Protein AF-A0A925SI02-F1 (afdb_monomer)

Sequence (101 aa):
MLRAMADAAGHFMRVEREAGEGGSRHYVVHVRDPKFAVEMMPDTEAADKVGAGVIKRVSLPNSWAGNYGQYAALLKAAQEFFRLSMLAEPVTKTETRRLKF

Foldseek 3Di:
DWAWDADPVRQWIWIWDQDPPPGIWIKIWGPDPVTWIWIWDACCVDPVSRPLTDTPDIGGPDDPPDPVVVVVVVVSVSSVVSSVCVVDDGDPDPDDDDPDD

Structure (mmCIF, N/CA/C/O backbone):
data_AF-A0A925SI02-F1
#
_entry.id   AF-A0A925SI02-F1
#
loop_
_atom_site.group_PDB
_atom_site.id
_atom_site.type_symbol
_atom_site.label_atom_id
_atom_site.label_alt_id
_atom_site.label_comp_id
_atom_site.label_asym_id
_atom_site.label_entity_id
_atom_site.label_seq_id
_atom_site.pdbx_PDB_ins_code
_atom_site.Cartn_x
_atom_site.Cartn_y
_atom_site.Cartn_z
_atom_site.occupancy
_atom_site.B_iso_or_equiv
_atom_site.auth_seq_id
_atom_site.auth_comp_id
_atom_site.auth_asym_id
_atom_site.auth_atom_id
_atom_site.pdbx_PDB_model_num
ATOM 1 N N . MET A 1 1 ? 0.469 -6.746 20.058 1.00 50.97 1 MET A N 1
ATOM 2 C CA . MET A 1 1 ? 0.485 -7.986 19.236 1.00 50.97 1 MET A CA 1
ATOM 3 C C . MET A 1 1 ? 0.875 -7.641 17.791 1.00 50.97 1 MET A C 1
ATOM 5 O O . MET A 1 1 ? 0.553 -6.545 17.356 1.00 50.97 1 MET A O 1
ATOM 9 N N . LEU A 1 2 ? 1.599 -8.500 17.055 1.00 57.62 2 LEU A N 1
ATOM 10 C CA . LEU A 1 2 ? 1.935 -8.278 15.631 1.00 57.62 2 LEU A CA 1
ATOM 11 C C . LEU A 1 2 ? 0.991 -9.114 14.757 1.00 57.62 2 LEU A C 1
ATOM 13 O O . LEU A 1 2 ? 0.950 -10.332 14.927 1.00 57.62 2 LEU A O 1
ATOM 17 N N . ARG A 1 3 ? 0.253 -8.491 13.832 1.00 65.94 3 ARG A N 1
ATOM 18 C CA . ARG A 1 3 ? -0.650 -9.200 12.902 1.00 65.94 3 ARG A CA 1
ATOM 19 C C . ARG A 1 3 ? -0.202 -8.977 11.464 1.00 65.94 3 ARG A C 1
ATOM 21 O O . ARG A 1 3 ? 0.126 -7.848 11.109 1.00 65.94 3 ARG A O 1
ATOM 28 N N . ALA A 1 4 ? -0.182 -10.028 10.643 1.00 71.19 4 ALA A N 1
ATOM 29 C CA . ALA A 1 4 ? 0.235 -9.923 9.248 1.00 71.19 4 ALA A CA 1
ATOM 30 C C . ALA A 1 4 ? -0.709 -10.646 8.279 1.00 71.19 4 ALA A C 1
ATOM 32 O O . ALA A 1 4 ? -1.141 -11.761 8.559 1.00 71.19 4 ALA A O 1
ATOM 33 N N . MET A 1 5 ? -0.979 -10.028 7.129 1.00 71.25 5 MET A N 1
ATOM 34 C CA . MET A 1 5 ? -1.770 -10.591 6.022 1.00 71.25 5 MET A CA 1
ATOM 35 C C . MET A 1 5 ? -0.967 -10.479 4.731 1.00 71.25 5 MET A C 1
ATOM 37 O O . MET A 1 5 ? -0.287 -9.479 4.539 1.00 71.25 5 MET A O 1
ATOM 41 N N . ALA A 1 6 ? -1.040 -11.474 3.852 1.00 72.25 6 ALA A N 1
ATOM 42 C CA . ALA A 1 6 ? -0.387 -11.441 2.545 1.00 72.25 6 ALA A CA 1
ATOM 43 C C . ALA A 1 6 ? -1.428 -11.560 1.430 1.00 72.25 6 ALA A C 1
ATOM 45 O O . ALA A 1 6 ? -2.466 -12.191 1.635 1.00 72.25 6 ALA A O 1
ATOM 46 N N . ASP A 1 7 ? -1.164 -10.958 0.272 1.00 73.25 7 ASP A N 1
ATOM 47 C CA . ASP A 1 7 ? -2.006 -11.162 -0.907 1.00 73.25 7 ASP A CA 1
ATOM 48 C C . ASP A 1 7 ? -1.800 -12.568 -1.501 1.00 73.25 7 ASP A C 1
ATOM 50 O O . ASP A 1 7 ? -0.789 -13.230 -1.252 1.00 73.25 7 ASP A O 1
ATOM 54 N N . ALA A 1 8 ? -2.757 -13.017 -2.315 1.00 60.22 8 ALA A N 1
ATOM 55 C CA . ALA A 1 8 ? -2.756 -14.358 -2.895 1.00 60.22 8 ALA A CA 1
ATOM 56 C C . ALA A 1 8 ? -1.546 -14.638 -3.806 1.00 60.22 8 ALA A C 1
ATOM 58 O O . ALA A 1 8 ? -1.113 -15.785 -3.910 1.00 60.22 8 ALA A O 1
ATOM 59 N N . ALA A 1 9 ? -0.973 -13.611 -4.439 1.00 65.00 9 ALA A N 1
ATOM 60 C CA . ALA A 1 9 ? 0.207 -13.749 -5.285 1.00 65.00 9 ALA A CA 1
ATOM 61 C C . ALA A 1 9 ? 1.530 -13.561 -4.502 1.00 65.00 9 ALA A C 1
ATOM 63 O O . ALA A 1 9 ? 2.617 -13.795 -5.043 1.00 65.00 9 ALA A O 1
ATOM 64 N N . GLY A 1 10 ? 1.471 -13.211 -3.211 1.00 74.62 10 GLY A N 1
ATOM 65 C CA . GLY A 1 10 ? 2.634 -13.109 -2.325 1.00 74.62 10 GLY A CA 1
ATOM 66 C C . GLY A 1 10 ? 3.595 -11.976 -2.696 1.00 74.62 10 GLY A C 1
ATOM 67 O O . GLY A 1 10 ? 4.813 -12.132 -2.577 1.00 74.62 10 GLY A O 1
ATOM 68 N N . HIS A 1 11 ? 3.062 -10.867 -3.201 1.00 83.44 11 HIS A N 1
ATOM 69 C CA . HIS A 1 11 ? 3.786 -9.633 -3.506 1.00 83.44 11 HIS A CA 1
ATOM 70 C C . HIS A 1 11 ? 3.702 -8.620 -2.370 1.00 83.44 11 HIS A C 1
ATOM 72 O O . HIS A 1 11 ? 4.683 -7.924 -2.112 1.00 83.44 11 HIS A O 1
ATOM 78 N N . PHE A 1 12 ? 2.568 -8.558 -1.676 1.00 87.62 12 PHE A N 1
ATOM 79 C CA . PHE A 1 12 ? 2.296 -7.596 -0.621 1.00 87.62 12 PHE A CA 1
ATOM 80 C C . PHE A 1 12 ? 2.009 -8.293 0.701 1.00 87.62 12 PHE A C 1
ATOM 82 O O . PHE A 1 12 ? 1.295 -9.291 0.770 1.00 87.62 12 PHE A O 1
ATOM 89 N N . MET A 1 13 ? 2.557 -7.727 1.770 1.00 88.88 13 MET A N 1
ATOM 90 C CA . MET A 1 13 ? 2.290 -8.132 3.138 1.00 88.88 13 MET A CA 1
ATOM 91 C C . MET A 1 13 ? 1.886 -6.910 3.953 1.00 88.88 13 MET A C 1
ATOM 93 O O . MET A 1 13 ? 2.661 -5.964 4.076 1.00 88.88 13 MET A O 1
ATOM 97 N N . ARG A 1 14 ? 0.695 -6.931 4.549 1.00 89.31 14 ARG A N 1
ATOM 98 C CA . ARG A 1 14 ? 0.302 -5.962 5.567 1.00 89.31 14 ARG A CA 1
ATOM 99 C C . ARG A 1 14 ? 0.824 -6.432 6.909 1.00 89.31 14 ARG A C 1
ATOM 101 O O . ARG A 1 14 ? 0.627 -7.587 7.260 1.00 89.31 14 ARG A O 1
ATOM 108 N N . VAL A 1 15 ? 1.409 -5.529 7.675 1.00 88.31 15 VAL A N 1
ATOM 109 C CA . VAL A 1 15 ? 1.803 -5.709 9.065 1.00 88.31 15 VAL A CA 1
ATOM 110 C C . VAL A 1 15 ? 1.108 -4.639 9.888 1.00 88.31 15 VAL A C 1
ATOM 112 O O . VAL A 1 15 ? 1.270 -3.447 9.642 1.00 88.31 15 VAL A O 1
ATOM 115 N N . GLU A 1 16 ? 0.330 -5.060 10.868 1.00 87.62 16 GLU A N 1
ATOM 116 C CA . GLU A 1 16 ? -0.267 -4.181 11.860 1.00 87.62 16 GLU A CA 1
ATOM 117 C C . GLU A 1 16 ? 0.575 -4.213 13.129 1.00 87.62 16 GLU A C 1
ATOM 119 O O . GLU A 1 16 ? 0.896 -5.283 13.664 1.00 87.62 16 GLU A O 1
ATOM 124 N N . ARG A 1 17 ? 0.944 -3.021 13.590 1.00 82.12 17 ARG A N 1
ATOM 125 C CA . ARG A 1 17 ? 1.706 -2.807 14.811 1.00 82.12 17 ARG A CA 1
ATOM 126 C C . ARG A 1 17 ? 0.917 -1.883 15.723 1.00 82.12 17 ARG A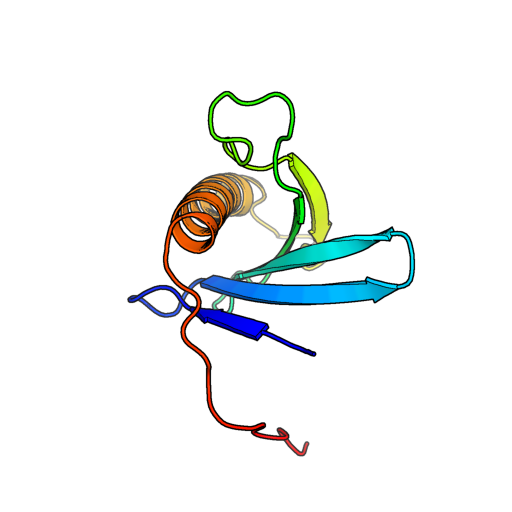 C 1
ATOM 128 O O . ARG A 1 17 ? 0.697 -0.724 15.388 1.00 82.12 17 ARG A O 1
ATOM 135 N N . GLU A 1 18 ? 0.550 -2.378 16.896 1.00 76.75 18 GLU A N 1
ATOM 136 C CA . GLU A 1 18 ? 0.040 -1.528 17.974 1.00 76.75 18 GLU A CA 1
ATOM 137 C C . GLU A 1 18 ? 1.105 -0.493 18.351 1.00 76.75 18 GLU A C 1
ATOM 139 O O . GLU A 1 18 ? 2.242 -0.849 18.681 1.00 76.75 18 GLU A O 1
ATOM 144 N N . ALA A 1 19 ? 0.758 0.790 18.275 1.00 64.56 19 ALA A N 1
ATOM 145 C CA . ALA A 1 19 ? 1.634 1.882 18.663 1.00 64.56 19 ALA A CA 1
ATOM 146 C C . ALA A 1 19 ? 1.070 2.582 19.905 1.00 64.56 19 ALA A C 1
ATOM 148 O O . ALA A 1 19 ? 0.567 3.691 19.800 1.00 64.56 19 ALA A O 1
ATOM 149 N N . GLY A 1 20 ? 1.177 1.940 21.076 1.00 67.50 20 GLY A N 1
ATOM 150 C CA . GLY A 1 20 ? 0.885 2.550 22.385 1.00 67.50 20 GLY A CA 1
ATOM 151 C C . GLY A 1 20 ? -0.363 3.446 22.403 1.00 67.50 20 GLY A C 1
ATOM 152 O O . GLY A 1 20 ? -1.412 3.063 21.895 1.00 67.50 20 GLY A O 1
ATOM 153 N N . GLU A 1 21 ? -0.231 4.661 22.939 1.00 58.81 21 GLU A N 1
ATOM 154 C CA . GLU A 1 21 ? -1.311 5.662 23.045 1.00 58.81 21 GLU A CA 1
ATOM 155 C C . GLU A 1 21 ? -1.758 6.283 21.698 1.00 58.81 21 GLU A C 1
ATOM 157 O O . GLU A 1 21 ? -2.666 7.107 21.673 1.00 58.81 21 GLU A O 1
ATOM 162 N N . GLY A 1 22 ? -1.148 5.907 20.566 1.00 60.56 22 GLY A N 1
ATOM 163 C CA . GLY A 1 22 ? -1.354 6.530 19.249 1.00 60.56 22 GLY A CA 1
ATOM 164 C C . GLY A 1 22 ? -2.110 5.684 18.218 1.00 60.56 22 GLY A C 1
ATOM 165 O O . GLY A 1 22 ? -2.118 6.042 17.040 1.00 60.56 22 GLY A O 1
ATOM 166 N N . GLY A 1 23 ? -2.712 4.562 18.623 1.00 69.75 23 GLY A N 1
ATOM 167 C CA . GLY A 1 23 ? -3.468 3.669 17.735 1.00 69.75 23 GLY A CA 1
ATOM 168 C C . GLY A 1 23 ? -2.616 2.640 16.974 1.00 69.75 23 GLY A C 1
ATOM 169 O O . GLY A 1 23 ? -1.417 2.481 17.211 1.00 69.75 23 GLY A O 1
ATOM 170 N N . SER A 1 24 ? -3.241 1.880 16.070 1.00 77.44 24 SER A N 1
ATOM 171 C CA . SER A 1 24 ? -2.557 0.884 15.235 1.00 77.44 24 SER A CA 1
ATOM 172 C C . SER A 1 24 ? -1.888 1.537 14.024 1.00 77.44 24 SER A C 1
ATOM 174 O O . SER A 1 24 ? -2.501 2.302 13.282 1.00 77.44 24 SER A O 1
ATOM 176 N N . ARG A 1 25 ? -0.613 1.210 13.790 1.00 85.19 25 ARG A N 1
ATOM 177 C CA . ARG A 1 25 ? 0.094 1.555 12.552 1.00 85.19 25 ARG A CA 1
ATOM 178 C C . ARG A 1 25 ? 0.043 0.384 11.598 1.00 85.19 25 ARG A C 1
ATOM 180 O O . ARG A 1 25 ? 0.338 -0.749 11.988 1.00 85.19 25 ARG A O 1
ATOM 187 N N . HIS A 1 26 ? -0.255 0.668 10.339 1.00 90.94 26 HIS A N 1
ATOM 188 C CA . HIS A 1 26 ? -0.283 -0.348 9.306 1.00 90.94 26 HIS A CA 1
ATOM 189 C C . HIS A 1 26 ? 0.844 -0.115 8.315 1.00 90.94 26 HIS A C 1
ATOM 191 O O . HIS A 1 26 ? 1.040 0.983 7.805 1.00 90.94 26 HIS A O 1
ATOM 197 N N . TYR A 1 27 ? 1.588 -1.173 8.039 1.00 91.38 27 TYR A N 1
ATOM 198 C CA . TYR A 1 27 ? 2.664 -1.185 7.068 1.00 91.38 27 TYR A CA 1
ATOM 199 C C . TYR A 1 27 ? 2.283 -2.135 5.949 1.00 91.38 27 TYR A C 1
ATOM 201 O O . TYR A 1 27 ? 2.014 -3.299 6.221 1.00 91.38 27 TYR A O 1
ATOM 209 N N . VAL A 1 28 ? 2.276 -1.677 4.704 1.00 91.62 28 VAL A N 1
ATOM 210 C CA . VAL A 1 28 ? 2.215 -2.560 3.538 1.00 91.62 28 VAL A CA 1
ATOM 211 C C . VAL A 1 28 ? 3.619 -2.681 2.970 1.00 91.62 28 VAL A C 1
ATOM 213 O O . VAL A 1 28 ? 4.266 -1.688 2.649 1.00 91.62 28 VAL A O 1
ATOM 216 N N . VAL A 1 29 ? 4.111 -3.908 2.886 1.00 91.38 29 VAL A N 1
ATOM 217 C CA . VAL A 1 29 ? 5.462 -4.234 2.438 1.00 91.38 29 VAL A CA 1
ATOM 218 C C . VAL A 1 29 ? 5.359 -4.977 1.120 1.00 91.38 29 VAL A C 1
ATOM 220 O O . VAL A 1 29 ? 4.709 -6.019 1.058 1.00 91.38 29 VAL A O 1
ATOM 223 N N . HIS A 1 30 ? 6.019 -4.469 0.084 1.00 90.00 30 HIS A N 1
ATOM 224 C CA . HIS A 1 30 ? 6.242 -5.229 -1.135 1.00 90.00 30 HIS A CA 1
ATOM 225 C C . HIS A 1 30 ? 7.460 -6.134 -0.927 1.00 90.00 30 HIS A C 1
ATOM 227 O O . HIS A 1 30 ? 8.583 -5.655 -0.746 1.00 90.00 30 HIS A O 1
ATOM 233 N N . VAL A 1 31 ? 7.229 -7.446 -0.877 1.00 87.12 31 VAL A N 1
ATOM 234 C CA . VAL A 1 31 ? 8.242 -8.434 -0.463 1.00 87.12 31 VAL A CA 1
ATOM 235 C C . VAL A 1 31 ? 9.136 -8.907 -1.613 1.00 87.12 31 VAL A C 1
ATOM 237 O O . VAL A 1 31 ? 10.173 -9.526 -1.364 1.00 87.12 31 VAL A O 1
ATOM 240 N N . ARG A 1 32 ? 8.767 -8.603 -2.863 1.00 84.88 32 ARG A N 1
ATOM 241 C CA . ARG A 1 32 ? 9.560 -8.902 -4.066 1.00 84.88 32 ARG A CA 1
ATOM 242 C C . ARG A 1 32 ? 10.297 -7.662 -4.563 1.00 84.88 32 ARG A C 1
ATOM 244 O O . ARG A 1 32 ? 9.983 -6.549 -4.158 1.00 84.88 32 ARG A O 1
ATOM 251 N N . ASP A 1 33 ? 11.272 -7.842 -5.444 1.00 83.00 33 ASP A N 1
ATOM 252 C CA . ASP A 1 33 ? 11.936 -6.705 -6.076 1.00 83.00 33 ASP A CA 1
ATOM 253 C C . ASP A 1 33 ? 11.005 -6.020 -7.100 1.00 83.00 33 ASP A C 1
ATOM 255 O O . ASP A 1 33 ? 10.328 -6.712 -7.866 1.00 83.00 33 ASP A O 1
ATOM 259 N N . PRO A 1 34 ? 10.926 -4.675 -7.113 1.00 84.25 34 PRO A N 1
ATOM 260 C CA . PRO A 1 34 ? 11.622 -3.755 -6.214 1.00 84.25 34 PRO A CA 1
ATOM 261 C C . PRO A 1 34 ? 10.980 -3.714 -4.814 1.00 84.25 34 PRO A C 1
ATOM 263 O O . PRO A 1 34 ? 9.779 -3.485 -4.669 1.00 84.25 34 PRO A O 1
ATOM 266 N N . LYS A 1 35 ? 11.783 -3.929 -3.767 1.00 86.88 35 LYS A N 1
ATOM 267 C CA . LYS A 1 35 ? 11.294 -3.968 -2.380 1.00 86.88 35 LYS A CA 1
ATOM 268 C C . LYS A 1 35 ? 10.998 -2.562 -1.888 1.00 86.88 35 LYS A C 1
ATOM 270 O O . LYS A 1 35 ? 11.821 -1.670 -2.050 1.00 86.88 35 LYS A O 1
ATOM 275 N N . PHE A 1 36 ? 9.863 -2.369 -1.235 1.00 89.69 36 PHE A N 1
ATOM 276 C CA . PHE A 1 36 ? 9.562 -1.122 -0.537 1.00 89.69 36 PHE A CA 1
ATOM 277 C C . PHE A 1 36 ? 8.572 -1.370 0.594 1.00 89.69 36 PHE A C 1
ATOM 279 O O . PHE A 1 36 ? 7.915 -2.412 0.654 1.00 89.69 36 PHE A O 1
ATOM 286 N N . ALA A 1 37 ? 8.452 -0.394 1.484 1.00 91.38 37 ALA A N 1
ATOM 287 C CA . ALA A 1 37 ? 7.430 -0.391 2.516 1.00 91.38 37 ALA A CA 1
ATOM 288 C C . ALA A 1 37 ? 6.688 0.943 2.522 1.00 91.38 37 ALA A C 1
ATOM 290 O O . ALA A 1 37 ? 7.286 2.001 2.325 1.00 91.38 37 ALA A O 1
ATOM 291 N N . VAL A 1 38 ? 5.388 0.895 2.779 1.00 93.25 38 VAL A N 1
ATOM 292 C CA . VAL A 1 38 ? 4.543 2.073 2.946 1.00 93.25 38 VAL A CA 1
ATOM 293 C C . VAL A 1 38 ? 3.807 1.989 4.275 1.00 93.25 38 VAL A C 1
ATOM 295 O O . VAL A 1 38 ? 3.222 0.967 4.619 1.00 93.25 38 VAL A O 1
ATOM 298 N N . GLU A 1 39 ? 3.879 3.064 5.048 1.00 93.88 39 GLU A N 1
ATOM 299 C CA . GLU A 1 39 ? 3.090 3.262 6.257 1.00 93.88 39 GLU A CA 1
ATOM 300 C C . GLU A 1 39 ? 1.767 3.919 5.870 1.00 93.88 39 GLU A C 1
ATOM 302 O O . GLU A 1 39 ? 1.752 4.971 5.219 1.00 93.88 39 GLU A O 1
ATOM 307 N N . MET A 1 40 ? 0.669 3.291 6.271 1.00 91.50 40 MET A N 1
ATOM 308 C CA . MET A 1 40 ? -0.689 3.683 5.934 1.00 91.50 40 MET A CA 1
ATOM 309 C C . MET A 1 40 ? -1.548 3.808 7.187 1.00 91.50 40 MET A C 1
ATOM 311 O O . MET A 1 40 ? -1.381 3.073 8.165 1.00 91.50 40 MET A O 1
ATOM 315 N N . MET A 1 41 ? -2.491 4.743 7.131 1.00 90.44 41 MET A N 1
ATOM 316 C CA . MET A 1 41 ? -3.561 4.890 8.111 1.00 90.44 41 MET A CA 1
ATOM 317 C C . MET A 1 41 ? -4.918 4.813 7.410 1.00 90.44 41 MET A C 1
ATOM 319 O O . MET A 1 41 ? -5.013 5.243 6.259 1.00 90.44 41 MET A O 1
ATOM 323 N N . PRO A 1 42 ? -5.964 4.294 8.073 1.00 89.25 42 PRO A N 1
ATOM 324 C CA . PRO A 1 42 ? -7.326 4.405 7.568 1.00 89.25 42 PRO A CA 1
ATOM 325 C C . PRO A 1 42 ? -7.697 5.873 7.346 1.00 89.25 42 PRO A C 1
ATOM 327 O O . PRO A 1 42 ? -7.313 6.745 8.131 1.00 89.25 42 PRO A O 1
ATOM 330 N N . ASP A 1 43 ? -8.431 6.140 6.275 1.00 88.81 43 ASP A N 1
ATOM 331 C CA . ASP A 1 43 ? -9.042 7.440 6.044 1.00 88.81 43 ASP A CA 1
ATOM 332 C C . ASP A 1 43 ? -10.356 7.540 6.834 1.00 88.81 43 ASP A C 1
ATOM 334 O O . ASP A 1 43 ? -11.383 6.980 6.452 1.00 88.81 43 ASP A O 1
ATOM 338 N N . THR A 1 44 ? -10.324 8.252 7.961 1.00 85.06 44 THR A N 1
ATOM 339 C CA . THR A 1 44 ? -11.484 8.411 8.852 1.00 85.06 44 THR A CA 1
ATOM 340 C C . THR A 1 44 ? -12.577 9.317 8.277 1.00 85.06 44 THR A C 1
ATOM 342 O O . THR A 1 44 ? -13.706 9.314 8.789 1.00 85.06 44 THR A O 1
ATOM 345 N N . GLU A 1 45 ? -12.250 10.097 7.244 1.00 87.50 45 GLU A N 1
ATOM 346 C CA . GLU A 1 45 ? -13.176 10.999 6.553 1.00 87.50 45 GLU A CA 1
ATOM 347 C C . GLU A 1 45 ? -13.947 10.276 5.439 1.00 87.50 45 GLU A C 1
ATOM 349 O O . GLU A 1 45 ? -15.062 10.678 5.104 1.00 87.50 45 GLU A O 1
ATOM 354 N N . ALA A 1 46 ? -13.416 9.161 4.928 1.00 86.81 46 ALA A N 1
ATOM 355 C CA . ALA A 1 46 ? -14.101 8.319 3.954 1.00 86.81 46 ALA A CA 1
ATOM 356 C C . ALA A 1 46 ? -15.390 7.688 4.523 1.00 86.81 46 ALA A C 1
ATOM 358 O O . ALA A 1 46 ? -15.517 7.424 5.724 1.00 86.81 46 ALA A O 1
ATOM 359 N N . ALA A 1 47 ? -16.357 7.403 3.644 1.00 86.06 47 ALA A N 1
ATOM 360 C CA . ALA A 1 47 ? -17.652 6.831 4.028 1.00 86.06 47 ALA A CA 1
ATOM 361 C C . ALA A 1 47 ? -17.526 5.446 4.694 1.00 86.06 47 ALA A C 1
ATOM 363 O O . ALA A 1 47 ? -18.275 5.133 5.616 1.00 86.06 47 ALA A O 1
ATOM 364 N N . ASP A 1 48 ? -16.553 4.645 4.262 1.00 83.38 48 ASP A N 1
ATOM 365 C CA . ASP A 1 48 ? -16.224 3.318 4.795 1.00 83.38 48 ASP A CA 1
ATOM 366 C C . ASP A 1 48 ? -15.197 3.361 5.944 1.00 83.38 48 ASP A C 1
ATOM 368 O O . ASP A 1 48 ? -14.785 2.311 6.434 1.00 83.38 48 ASP A O 1
ATOM 372 N N . LYS A 1 49 ? -14.774 4.560 6.377 1.00 83.62 49 LYS A N 1
ATOM 373 C CA . LYS A 1 49 ? -13.752 4.797 7.417 1.00 83.62 49 LYS A CA 1
ATOM 374 C C . LYS A 1 49 ? -12.368 4.202 7.122 1.00 83.62 49 LYS A C 1
ATOM 376 O O . LYS A 1 49 ? -11.515 4.170 8.011 1.00 83.62 49 LYS A O 1
ATOM 381 N N . VAL A 1 50 ? -12.134 3.753 5.888 1.00 82.75 50 VAL A N 1
ATOM 382 C CA . VAL A 1 50 ? -10.863 3.178 5.426 1.00 82.75 50 VAL A CA 1
ATOM 383 C C . VAL A 1 50 ? -10.350 3.931 4.202 1.00 82.75 50 VAL A C 1
ATOM 385 O O . VAL A 1 50 ? -9.163 4.274 4.152 1.00 82.75 50 VAL A O 1
ATOM 388 N N . GLY A 1 51 ? -11.228 4.199 3.234 1.00 85.94 51 GLY A N 1
ATOM 389 C CA . GLY A 1 51 ? -10.918 4.814 1.950 1.00 85.94 51 GLY A CA 1
ATOM 390 C C . GLY A 1 51 ? -9.836 4.054 1.179 1.00 85.94 51 GLY A C 1
ATOM 391 O O . GLY A 1 51 ? -9.630 2.853 1.348 1.00 85.94 51 GLY A O 1
ATOM 392 N N . ALA A 1 52 ? -9.070 4.777 0.360 1.00 83.75 52 ALA A N 1
ATOM 393 C CA . ALA A 1 52 ? -7.833 4.252 -0.235 1.00 83.75 52 ALA A CA 1
ATOM 394 C C . ALA A 1 52 ? -6.664 4.173 0.776 1.00 83.75 52 ALA A C 1
ATOM 396 O O . ALA A 1 52 ? -5.549 3.790 0.414 1.00 83.75 52 ALA A O 1
ATOM 397 N N . GLY A 1 53 ? -6.907 4.561 2.034 1.00 86.31 53 GLY A N 1
ATOM 398 C CA . GLY A 1 53 ? -5.900 4.761 3.065 1.00 86.31 53 GLY A CA 1
ATOM 399 C C . GLY A 1 53 ? -5.013 5.986 2.818 1.00 86.31 53 GLY A C 1
ATOM 400 O O . GLY A 1 53 ? -4.630 6.319 1.694 1.00 86.31 53 GLY A O 1
ATOM 401 N N . VAL A 1 54 ? -4.641 6.654 3.906 1.00 90.44 54 VAL A N 1
ATOM 402 C CA . VAL A 1 54 ? -3.739 7.805 3.899 1.00 90.44 54 VAL A CA 1
ATOM 403 C C . VAL A 1 54 ? -2.301 7.313 4.010 1.00 90.44 54 VAL A C 1
ATOM 405 O O . VAL A 1 54 ? -1.909 6.725 5.022 1.00 90.44 54 VAL A O 1
ATOM 408 N N . ILE A 1 55 ? -1.488 7.585 2.988 1.00 92.31 55 ILE A N 1
ATOM 409 C CA . ILE A 1 55 ? -0.048 7.314 3.027 1.00 92.31 55 ILE A CA 1
ATOM 410 C C . ILE A 1 55 ? 0.608 8.300 3.996 1.00 92.31 55 ILE A C 1
ATOM 412 O O . ILE A 1 55 ? 0.552 9.513 3.797 1.00 92.31 55 ILE A O 1
ATOM 416 N N . LYS A 1 56 ? 1.256 7.781 5.041 1.00 92.94 56 LYS A N 1
ATOM 417 C CA . LYS A 1 56 ? 2.010 8.592 6.009 1.00 92.94 56 LYS A CA 1
ATOM 418 C C . LYS A 1 56 ? 3.497 8.620 5.708 1.00 92.94 56 LYS A C 1
ATOM 420 O O . LYS A 1 56 ? 4.151 9.635 5.932 1.00 92.94 56 LYS A O 1
ATOM 425 N N . ARG A 1 57 ? 4.045 7.512 5.208 1.00 91.31 57 ARG A N 1
ATOM 426 C CA . ARG A 1 57 ? 5.472 7.406 4.899 1.00 91.31 57 ARG A CA 1
ATOM 427 C C . ARG A 1 57 ? 5.720 6.353 3.837 1.00 91.31 57 ARG A C 1
ATOM 429 O O . ARG A 1 57 ? 5.154 5.270 3.907 1.00 91.31 57 ARG A O 1
ATOM 436 N N . VAL A 1 58 ? 6.619 6.645 2.905 1.00 90.19 58 VAL A N 1
ATOM 437 C CA . VAL A 1 58 ? 7.113 5.675 1.925 1.00 90.19 58 VAL A CA 1
ATOM 438 C C . VAL A 1 58 ? 8.598 5.453 2.182 1.00 90.19 58 VAL A C 1
ATOM 440 O O . VAL A 1 58 ? 9.366 6.407 2.280 1.00 90.19 58 VAL A O 1
ATOM 443 N N . SER A 1 59 ? 9.002 4.194 2.318 1.00 89.12 59 SER A N 1
ATOM 444 C CA . SER A 1 59 ? 10.396 3.777 2.423 1.00 89.12 59 SER A CA 1
ATOM 445 C C . SER A 1 59 ? 10.771 3.042 1.145 1.00 89.12 59 SER A C 1
ATOM 447 O O . SER A 1 59 ? 10.374 1.896 0.930 1.00 89.12 59 SER A O 1
ATOM 449 N N . LEU A 1 60 ? 11.503 3.745 0.284 1.00 85.69 60 LEU A N 1
ATOM 450 C CA . LEU A 1 60 ? 12.063 3.204 -0.948 1.00 85.69 60 LEU A CA 1
ATOM 451 C C . LEU A 1 60 ? 13.550 2.892 -0.734 1.00 85.69 60 LEU A C 1
ATOM 453 O O . LEU A 1 60 ? 14.209 3.596 0.040 1.00 85.69 60 LEU A O 1
ATOM 457 N N . PRO A 1 61 ? 14.111 1.884 -1.420 1.00 76.06 61 PRO A N 1
ATOM 458 C CA . PRO A 1 61 ? 15.549 1.698 -1.471 1.00 76.06 61 PRO A CA 1
ATOM 459 C C . PRO A 1 61 ? 16.159 2.941 -2.109 1.00 76.06 61 PRO A C 1
ATOM 461 O O . PRO A 1 61 ? 15.758 3.349 -3.203 1.00 76.06 61 PRO A O 1
ATOM 464 N N . ASN A 1 62 ? 17.126 3.548 -1.427 1.00 68.62 62 ASN A N 1
ATOM 465 C CA . ASN A 1 62 ? 17.858 4.660 -2.003 1.00 68.62 62 ASN A CA 1
ATOM 466 C C . ASN A 1 62 ? 18.618 4.128 -3.222 1.00 68.62 62 ASN A C 1
ATOM 468 O O . ASN A 1 62 ? 19.486 3.267 -3.083 1.00 68.62 62 ASN A O 1
ATOM 472 N N . SER A 1 63 ? 18.250 4.565 -4.423 1.00 55.72 63 SER A N 1
ATOM 473 C CA . SER A 1 63 ? 18.915 4.106 -5.637 1.00 55.72 63 SER A CA 1
ATOM 474 C C . SER A 1 63 ? 19.103 5.263 -6.602 1.00 55.72 63 SER A C 1
ATOM 476 O O . SER A 1 63 ? 18.158 5.868 -7.096 1.00 55.72 63 SER A O 1
ATOM 478 N N . TRP A 1 64 ? 20.371 5.521 -6.905 1.00 50.09 64 TRP A N 1
ATOM 479 C CA . TRP A 1 64 ? 20.835 6.392 -7.983 1.00 50.09 64 TRP A CA 1
ATOM 480 C C . TRP A 1 64 ? 20.238 5.984 -9.356 1.00 50.09 64 TRP A C 1
ATOM 482 O O . TRP A 1 64 ? 20.108 6.817 -10.242 1.00 50.09 64 TRP A O 1
ATOM 492 N N . ALA A 1 65 ? 19.782 4.735 -9.519 1.00 55.56 65 ALA A N 1
ATOM 493 C CA . ALA A 1 65 ? 19.209 4.195 -10.760 1.00 55.56 65 ALA A CA 1
ATOM 494 C C . ALA A 1 65 ? 17.734 3.732 -10.650 1.00 55.56 65 ALA A C 1
ATOM 496 O O . ALA A 1 65 ? 17.257 2.978 -11.498 1.00 55.56 65 ALA A O 1
ATOM 497 N N . GLY A 1 66 ? 17.000 4.121 -9.602 1.00 63.75 66 GLY A N 1
ATOM 498 C CA . GLY A 1 66 ? 15.631 3.645 -9.378 1.00 63.75 66 GLY A CA 1
ATOM 499 C C . GLY A 1 66 ? 14.605 4.249 -10.341 1.00 63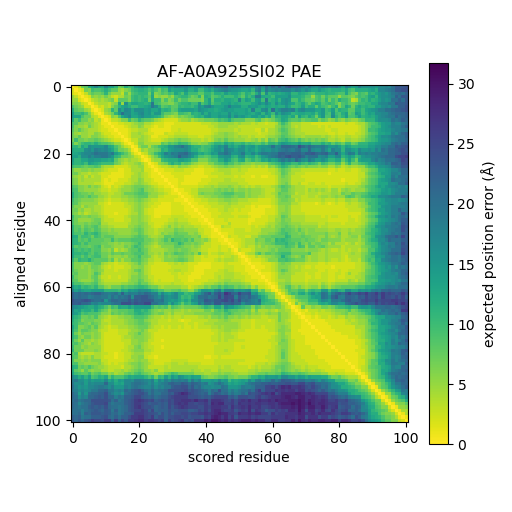.75 66 GLY A C 1
ATOM 500 O O . GLY A 1 66 ? 14.450 5.466 -10.406 1.00 63.75 66 GLY A O 1
ATOM 501 N N . ASN A 1 67 ? 13.836 3.412 -11.046 1.00 74.50 67 ASN A N 1
ATOM 502 C CA . ASN A 1 67 ? 12.681 3.870 -11.824 1.00 74.50 67 ASN A CA 1
ATOM 503 C C . ASN A 1 67 ? 11.507 4.203 -10.884 1.00 74.50 67 ASN A C 1
ATOM 505 O O . ASN A 1 67 ? 10.666 3.353 -10.589 1.00 74.50 67 ASN A O 1
ATOM 509 N N . TYR A 1 68 ? 11.435 5.453 -10.422 1.00 78.50 68 TYR A N 1
ATOM 510 C CA . TYR A 1 68 ? 10.358 5.947 -9.552 1.00 78.50 68 TYR A CA 1
ATOM 511 C C . TYR A 1 68 ? 8.947 5.756 -10.142 1.00 78.50 68 TYR A C 1
ATOM 513 O O . TYR A 1 68 ? 7.989 5.584 -9.388 1.00 78.50 68 TYR A O 1
ATOM 521 N N . GLY A 1 69 ? 8.809 5.703 -11.473 1.00 81.62 69 GLY A N 1
ATOM 522 C CA .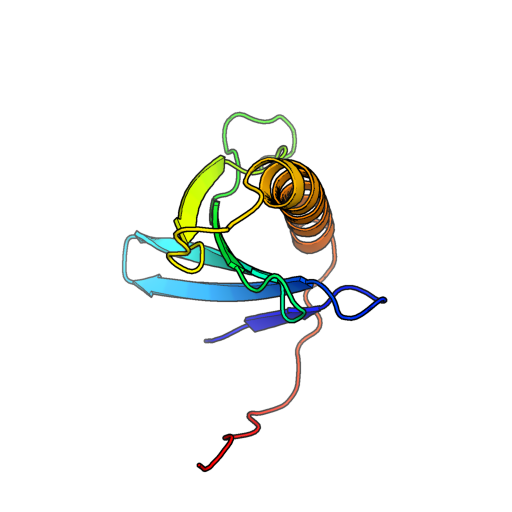 GLY A 1 69 ? 7.534 5.419 -12.138 1.00 81.62 69 GLY A CA 1
ATOM 523 C C . GLY A 1 69 ? 7.008 4.010 -11.845 1.00 81.62 69 GLY A C 1
ATOM 524 O O . GLY A 1 69 ? 5.813 3.833 -11.611 1.00 81.62 69 GLY A O 1
ATOM 525 N N . GLN A 1 70 ? 7.898 3.016 -11.763 1.00 83.31 70 GLN A N 1
ATOM 526 C CA . GLN A 1 70 ? 7.524 1.651 -11.382 1.00 83.31 70 GLN A CA 1
ATOM 527 C C . GLN A 1 70 ? 6.998 1.594 -9.940 1.00 83.31 70 GLN A C 1
ATOM 529 O O . GLN A 1 70 ? 5.986 0.944 -9.675 1.00 83.31 70 GLN A O 1
ATOM 534 N N . TYR A 1 71 ? 7.632 2.321 -9.013 1.00 84.81 71 TYR A N 1
ATOM 535 C CA . TYR A 1 71 ? 7.164 2.405 -7.626 1.00 84.81 71 TYR A CA 1
ATOM 536 C C . TYR A 1 71 ? 5.796 3.084 -7.517 1.00 84.81 71 TYR A C 1
ATOM 538 O O . TYR A 1 71 ? 4.983 2.652 -6.709 1.00 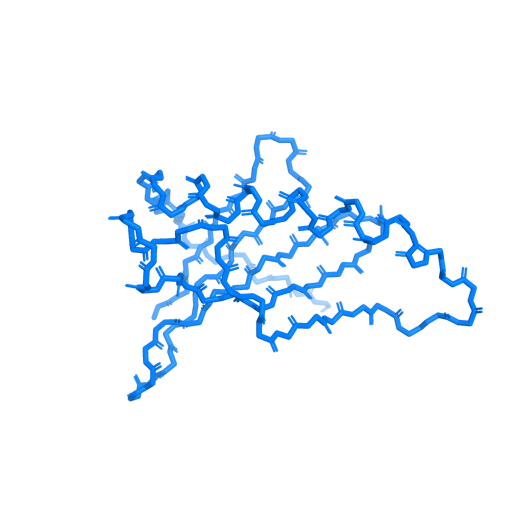84.81 71 TYR A O 1
ATOM 546 N N . ALA A 1 72 ? 5.493 4.090 -8.345 1.00 85.38 72 ALA A N 1
ATOM 547 C CA . ALA A 1 72 ? 4.181 4.739 -8.339 1.00 85.38 72 ALA A CA 1
ATOM 548 C C . ALA A 1 72 ? 3.039 3.768 -8.700 1.00 85.38 72 ALA A C 1
ATOM 550 O O . ALA A 1 72 ? 1.985 3.788 -8.062 1.00 85.38 72 ALA A O 1
ATOM 551 N N . ALA A 1 73 ? 3.250 2.885 -9.682 1.00 87.88 73 ALA A N 1
ATOM 552 C CA . ALA A 1 73 ? 2.279 1.844 -10.026 1.00 87.88 73 ALA A CA 1
ATOM 553 C C . ALA A 1 73 ? 2.106 0.829 -8.882 1.00 87.88 73 ALA A C 1
ATOM 555 O O . ALA A 1 73 ? 0.980 0.478 -8.523 1.00 87.88 73 ALA A O 1
ATOM 556 N N . LEU A 1 74 ? 3.213 0.410 -8.263 1.00 88.88 74 LEU A N 1
ATOM 557 C CA . LEU A 1 74 ? 3.184 -0.517 -7.131 1.00 88.88 74 LEU A CA 1
ATOM 558 C C . LEU A 1 74 ? 2.578 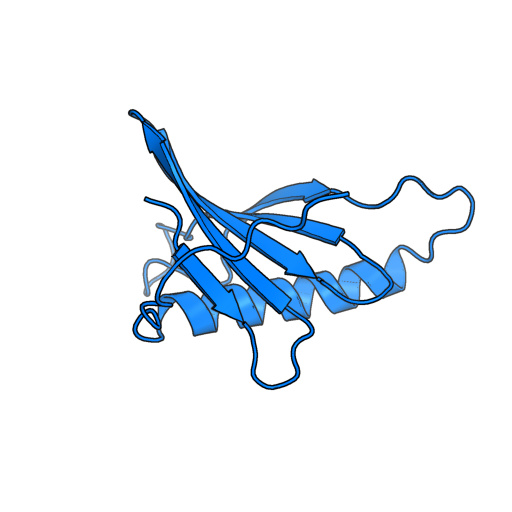0.108 -5.866 1.00 88.88 74 LEU A C 1
ATOM 560 O O . LEU A 1 74 ? 1.941 -0.601 -5.093 1.00 88.88 74 LEU A O 1
ATOM 564 N N . LEU A 1 75 ? 2.716 1.420 -5.661 1.00 89.81 75 LEU A N 1
ATOM 565 C CA . LEU A 1 75 ? 2.072 2.142 -4.561 1.00 89.81 75 LEU A CA 1
ATOM 566 C C . LEU A 1 75 ? 0.550 2.152 -4.713 1.00 89.81 75 LEU A C 1
ATOM 568 O O . LEU A 1 75 ? -0.146 1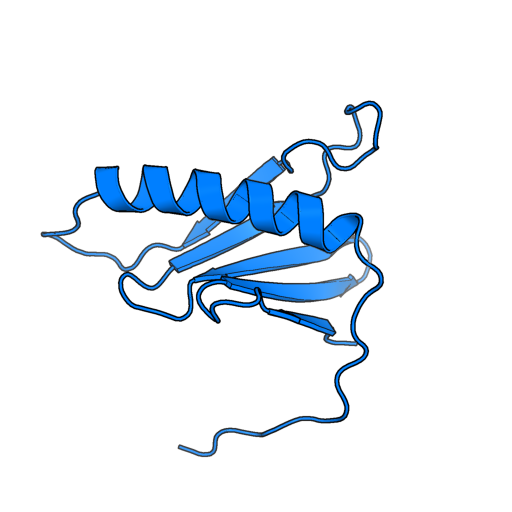.897 -3.735 1.00 89.81 75 LEU A O 1
ATOM 572 N N . LYS A 1 76 ? 0.025 2.353 -5.929 1.00 90.38 76 LYS A N 1
ATOM 573 C CA . LYS A 1 76 ? -1.422 2.224 -6.186 1.00 90.38 76 LYS A CA 1
ATOM 574 C C . LYS A 1 76 ? -1.922 0.814 -5.868 1.00 90.38 76 LYS A C 1
ATOM 576 O O . LYS A 1 76 ? -2.950 0.661 -5.215 1.00 90.38 76 LYS A O 1
ATOM 581 N N . ALA A 1 77 ? -1.169 -0.211 -6.274 1.00 90.12 77 ALA A N 1
ATOM 582 C CA . ALA A 1 77 ? -1.488 -1.597 -5.936 1.00 90.12 77 ALA A CA 1
ATOM 583 C C . ALA A 1 77 ? -1.433 -1.853 -4.416 1.00 90.12 77 ALA A C 1
ATOM 585 O O . ALA A 1 77 ? -2.299 -2.537 -3.876 1.00 90.12 77 ALA A O 1
ATOM 586 N N . ALA A 1 78 ? -0.465 -1.257 -3.712 1.00 90.12 78 ALA A N 1
ATOM 587 C CA . ALA A 1 78 ? -0.352 -1.348 -2.258 1.00 90.12 78 ALA A CA 1
ATOM 588 C C . ALA A 1 78 ? -1.541 -0.696 -1.530 1.00 90.12 78 ALA A C 1
ATOM 590 O O . ALA A 1 78 ? -2.011 -1.250 -0.538 1.00 90.12 78 ALA A O 1
ATOM 591 N N . GLN A 1 79 ? -2.050 0.440 -2.024 1.00 91.12 79 GLN A N 1
ATOM 592 C CA . GLN A 1 79 ? -3.244 1.091 -1.470 1.00 91.12 79 GLN A CA 1
ATOM 593 C C . GLN A 1 79 ? -4.502 0.237 -1.650 1.00 91.12 79 GLN A C 1
ATOM 595 O O . GLN A 1 79 ? -5.276 0.074 -0.708 1.00 91.12 79 GLN A O 1
ATOM 600 N N . GLU A 1 80 ? -4.683 -0.362 -2.828 1.00 90.25 80 GLU A N 1
ATOM 601 C CA . GLU A 1 80 ? -5.823 -1.252 -3.062 1.00 90.25 80 GLU A CA 1
ATOM 602 C C . GLU A 1 80 ? -5.737 -2.509 -2.189 1.00 90.25 80 GLU A C 1
ATOM 604 O O . GLU A 1 80 ? -6.713 -2.898 -1.546 1.00 90.25 80 GLU A O 1
ATOM 609 N N . PHE A 1 81 ? -4.544 -3.098 -2.069 1.00 89.44 81 PHE A N 1
ATOM 610 C CA . PHE A 1 81 ? -4.308 -4.202 -1.143 1.00 89.44 81 PHE A CA 1
ATOM 611 C C . PHE A 1 81 ? -4.604 -3.806 0.312 1.00 89.44 81 PHE A C 1
ATOM 613 O O . PHE A 1 81 ? -5.235 -4.571 1.042 1.00 89.44 81 PHE A O 1
ATOM 620 N N . PHE A 1 82 ? -4.196 -2.608 0.740 1.00 90.00 82 PHE A N 1
ATOM 621 C CA . PHE A 1 82 ? -4.495 -2.098 2.075 1.00 90.00 82 PHE A CA 1
ATOM 622 C C . PHE A 1 82 ? -6.003 -2.030 2.325 1.00 90.00 82 PHE A C 1
ATOM 624 O O . PHE A 1 82 ? -6.478 -2.600 3.310 1.00 90.00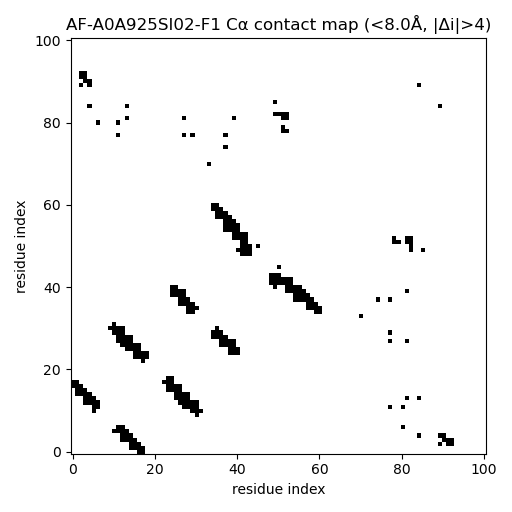 82 PHE A O 1
ATOM 631 N N . ARG A 1 83 ? -6.756 -1.413 1.409 1.00 88.94 83 ARG A N 1
ATOM 632 C CA . ARG A 1 83 ? -8.216 -1.300 1.494 1.00 88.94 83 ARG A CA 1
ATOM 633 C C . ARG A 1 83 ? -8.879 -2.673 1.601 1.00 88.94 83 ARG A C 1
ATOM 635 O O . ARG A 1 83 ? -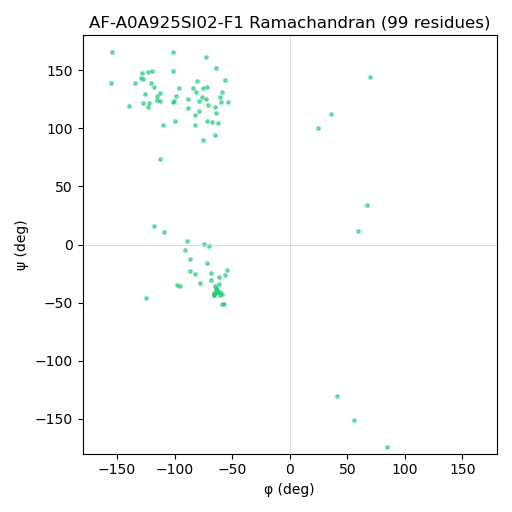9.637 -2.918 2.537 1.00 88.94 83 ARG A O 1
ATOM 642 N N . LEU A 1 84 ? -8.533 -3.599 0.706 1.00 87.62 84 LEU A N 1
ATOM 643 C CA . LEU A 1 84 ? -9.070 -4.964 0.722 1.00 87.62 84 LEU A CA 1
ATOM 644 C C . LEU A 1 84 ? -8.724 -5.704 2.020 1.00 87.62 84 LEU A C 1
ATOM 646 O O . LEU A 1 84 ? -9.574 -6.374 2.596 1.00 87.62 84 LEU A O 1
ATOM 650 N N . SER A 1 85 ? -7.500 -5.542 2.525 1.00 84.81 85 SER A N 1
ATOM 651 C CA . SER A 1 85 ? -7.061 -6.190 3.765 1.00 84.81 85 SER A CA 1
ATOM 652 C C . SER A 1 85 ? -7.755 -5.654 5.024 1.00 84.81 85 SER A C 1
ATOM 654 O O . SER A 1 85 ? -7.775 -6.335 6.045 1.00 84.81 85 SER A O 1
ATOM 656 N N . MET A 1 86 ? -8.254 -4.414 5.001 1.00 82.81 86 MET A N 1
ATOM 657 C CA . MET A 1 86 ? -9.010 -3.815 6.111 1.00 82.81 86 MET A CA 1
ATOM 658 C C . MET A 1 86 ? -10.452 -4.309 6.149 1.00 82.81 86 MET A C 1
ATOM 660 O O . MET A 1 86 ? -11.017 -4.449 7.228 1.00 82.81 86 MET A O 1
ATOM 664 N N . LEU A 1 87 ? -11.022 -4.581 4.974 1.00 79.25 87 LEU A N 1
ATOM 665 C CA . LEU A 1 87 ? -12.373 -5.115 4.822 1.00 79.25 87 LEU A CA 1
ATOM 666 C C . LEU A 1 87 ? -12.425 -6.641 5.006 1.00 79.25 87 LEU A C 1
ATOM 668 O O . LEU A 1 87 ? -13.470 -7.181 5.353 1.00 79.25 87 LEU A O 1
ATOM 672 N N . ALA A 1 88 ? -11.312 -7.339 4.767 1.00 71.12 88 ALA A N 1
ATOM 673 C CA . ALA A 1 88 ? -11.196 -8.776 4.979 1.00 71.12 88 ALA A CA 1
ATOM 674 C C . ALA A 1 88 ? -10.948 -9.117 6.458 1.00 71.12 88 ALA A C 1
ATOM 676 O O . ALA A 1 88 ? -10.154 -8.460 7.135 1.00 71.12 88 ALA A O 1
ATOM 677 N N . GLU A 1 89 ? -11.569 -10.194 6.946 1.00 57.69 89 GLU A N 1
ATOM 678 C CA . GLU A 1 89 ? -11.293 -10.710 8.288 1.00 57.69 89 GLU A CA 1
ATOM 679 C C . GLU A 1 89 ? -9.803 -11.083 8.423 1.00 57.69 89 GLU A C 1
ATOM 681 O O . GLU A 1 89 ? -9.244 -11.759 7.548 1.00 57.69 89 GLU A O 1
ATOM 686 N N . PRO A 1 90 ? -9.117 -10.636 9.492 1.00 54.22 90 PRO A N 1
ATOM 687 C CA . PRO A 1 90 ? -7.697 -10.886 9.658 1.00 54.22 90 PRO A CA 1
ATOM 688 C C . PRO A 1 90 ? -7.440 -12.382 9.820 1.00 54.22 90 PRO A C 1
ATOM 690 O O . PRO A 1 90 ? -7.859 -12.990 10.801 1.00 54.22 90 PRO A O 1
ATOM 693 N N . VAL A 1 91 ? -6.678 -12.966 8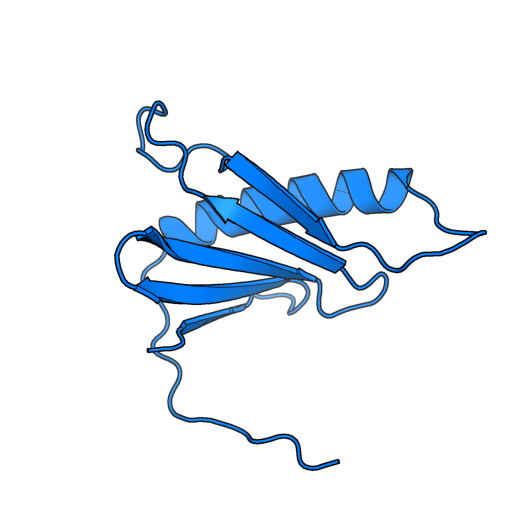.891 1.00 49.44 91 VAL A N 1
ATOM 694 C CA . VAL A 1 91 ? -6.131 -14.315 9.055 1.00 49.44 91 VAL A CA 1
ATOM 695 C C . VAL A 1 91 ? -5.200 -14.285 10.267 1.00 49.44 91 VAL A C 1
ATOM 697 O O . VAL A 1 91 ? -4.093 -13.740 10.216 1.00 49.44 91 VAL A O 1
ATOM 700 N N . THR A 1 92 ? -5.653 -14.841 11.386 1.00 42.19 92 THR A N 1
ATOM 701 C CA . THR A 1 92 ? -4.851 -15.073 12.587 1.00 42.19 92 THR A CA 1
ATOM 702 C C . THR A 1 92 ? -3.761 -16.081 12.248 1.00 42.19 92 THR A C 1
ATOM 704 O O . THR A 1 92 ? -3.969 -17.290 12.259 1.00 42.19 92 THR A O 1
ATOM 707 N N . LYS A 1 93 ? -2.571 -15.593 11.892 1.00 44.62 93 LYS A N 1
ATOM 708 C CA . LYS A 1 93 ? -1.439 -16.474 11.609 1.00 44.62 93 LYS A CA 1
ATOM 709 C C . LYS A 1 93 ? -0.808 -16.953 12.917 1.00 44.62 93 LYS A C 1
ATOM 711 O O . LYS A 1 93 ? -0.238 -16.154 13.660 1.00 44.62 93 LYS A O 1
ATOM 716 N N . THR A 1 94 ? -0.894 -18.259 13.160 1.00 42.38 94 THR A N 1
ATOM 717 C CA . THR A 1 94 ? -0.147 -18.990 14.189 1.00 42.38 94 THR A CA 1
ATOM 718 C C . THR A 1 94 ? 1.359 -18.732 14.049 1.00 42.38 94 THR A C 1
ATOM 720 O O . THR A 1 94 ? 1.942 -18.940 12.988 1.00 42.38 94 THR A O 1
ATOM 723 N N . GLU A 1 95 ? 1.931 -18.227 15.141 1.00 47.12 95 GLU A N 1
ATOM 724 C CA . GLU A 1 95 ? 3.331 -18.222 15.588 1.00 47.12 95 GLU A CA 1
ATOM 725 C C . GLU A 1 95 ? 4.490 -18.077 14.571 1.00 47.12 95 GLU A C 1
ATOM 727 O O . GLU A 1 95 ? 4.856 -18.959 13.799 1.00 47.12 95 GLU A O 1
ATOM 732 N N . THR A 1 96 ? 5.152 -16.922 14.696 1.00 42.28 96 THR A N 1
ATOM 733 C CA . THR A 1 96 ? 6.605 -16.676 14.741 1.00 42.28 96 THR A CA 1
ATOM 734 C C . THR A 1 96 ? 7.544 -17.701 14.079 1.00 42.28 96 THR A C 1
ATOM 736 O O . THR A 1 96 ? 8.003 -18.649 14.710 1.00 42.28 96 THR A O 1
ATOM 739 N N . ARG A 1 97 ? 8.021 -17.403 12.860 1.00 46.22 97 ARG A N 1
ATOM 740 C CA . ARG A 1 97 ? 9.320 -17.912 12.380 1.00 46.22 97 ARG A CA 1
ATOM 741 C C . ARG A 1 97 ? 10.385 -16.834 12.539 1.00 46.22 97 ARG A C 1
ATOM 743 O O . ARG A 1 97 ? 10.421 -15.860 11.792 1.00 46.22 97 ARG A O 1
ATOM 750 N N . ARG A 1 98 ? 11.254 -17.018 13.533 1.00 48.69 98 ARG A N 1
ATOM 751 C CA . ARG A 1 98 ? 12.469 -16.221 13.723 1.00 48.69 98 ARG A CA 1
ATOM 752 C C . ARG A 1 98 ? 13.448 -16.625 12.617 1.00 48.69 98 ARG A C 1
ATOM 754 O O . ARG A 1 98 ? 13.992 -17.725 12.662 1.00 48.69 98 ARG A O 1
ATOM 761 N N . LEU A 1 99 ? 13.636 -15.771 11.613 1.00 47.78 99 LEU A N 1
ATOM 762 C CA . LEU A 1 99 ? 14.753 -15.914 10.679 1.00 47.78 99 LEU A CA 1
ATOM 763 C C . LEU A 1 99 ? 16.031 -15.638 11.479 1.00 47.78 99 LEU A C 1
ATOM 765 O O . LEU A 1 99 ? 16.271 -14.507 11.900 1.00 47.78 99 LEU A O 1
ATOM 769 N N . LYS A 1 100 ? 16.779 -16.701 11.783 1.00 39.47 100 LYS A N 1
ATOM 770 C CA . LYS A 1 100 ? 18.150 -16.592 12.279 1.00 39.47 100 LYS A CA 1
ATOM 771 C C . LYS A 1 100 ? 19.037 -16.325 11.062 1.00 39.47 100 LYS A C 1
ATOM 773 O O . LYS A 1 100 ? 18.959 -17.085 10.099 1.00 39.47 100 LYS A O 1
ATOM 778 N N . PHE A 1 101 ? 19.787 -15.228 11.112 1.00 46.88 101 PHE A N 1
ATOM 779 C CA . PHE A 1 101 ? 20.955 -15.020 10.260 1.00 46.88 101 PHE A CA 1
ATOM 780 C C . PHE A 1 101 ? 22.120 -15.843 10.806 1.00 46.88 101 PHE A C 1
ATOM 782 O O . PHE A 1 101 ? 22.162 -16.014 12.050 1.00 46.88 101 PHE A O 1
#

Mean predicted aligned error: 9.26 Å

Radius of gyration: 14.14 Å; Cα contacts (8 Å, |Δi|>4): 154; chains: 1; bounding box: 39×30×35 Å

Secondary structure (DSSP, 8-state):
-EEEEE-TTSSEEEEEEE-GGG-EEEEEEE-SSSPEEEEEE--TTSTTS-TT-EEEEEE----TT--HHHHHHHHHHHHHHHHHHHHSPP-----------

Nearest PDB structures (foldseek):
  7eyj-assembly1_A  TM=6.047E-01  e=9.552E-01  Escherichia coli K-12
  4n6v-assembly7_4  TM=4.431E-01  e=8.643E+00  Homo sapiens

pLDDT: mean 77.05, std 15.58, range [39.47, 93.88]

Solvent-accessible surface area (backbone atoms only — not comparable to full-atom values): 6084 Å² total; per-residue (Å²): 116,84,46,58,48,65,48,96,86,63,44,41,34,40,37,40,39,69,42,80,100,76,47,72,43,33,33,41,30,35,75,44,89,83,52,34,39,33,34,39,39,63,23,73,85,35,96,81,43,29,49,64,42,43,81,78,45,76,48,67,71,91,52,100,81,62,65,64,69,62,51,54,58,50,48,54,51,47,28,53,50,49,37,53,57,70,74,40,82,78,63,82,72,82,76,87,82,80,82,78,130